Protein AF-A0A482TCU1-F1 (afdb_monomer_lite)

Foldseek 3Di:
DDEAEEPCEAADELEDAECEYEENEYHEHNEYHEVEYYYVEYHYHCEYHYNYYYYVYYHDHPYYYD

Secondary structure (DSSP, 8-state):
---EE-TT-EE-TT-EEES-EEES-EE-TT-EEES-EEES-EE-TT-EEES-EEES-EEPTT-EE-

Structure (mmCIF, N/CA/C/O backbone):
data_AF-A0A482TCU1-F1
#
_entry.id   AF-A0A482TCU1-F1
#
loop_
_atom_site.group_PDB
_atom_site.id
_atom_site.type_symbol
_atom_site.label_atom_id
_atom_site.label_alt_id
_atom_site.label_comp_id
_atom_site.label_asym_id
_atom_site.label_entity_id
_atom_site.label_seq_id
_atom_site.pdbx_PDB_ins_code
_atom_site.Cartn_x
_atom_site.Cartn_y
_atom_site.Cartn_z
_atom_site.occupancy
_atom_site.B_iso_or_equiv
_atom_site.auth_seq_id
_atom_site.auth_comp_id
_atom_site.auth_asym_id
_atom_site.auth_atom_id
_atom_site.pdbx_PDB_model_num
ATOM 1 N N . SER A 1 1 ? -0.104 14.031 6.849 1.00 56.16 1 SER A N 1
ATOM 2 C CA . SER A 1 1 ? -1.289 13.365 6.291 1.00 56.16 1 SER A CA 1
ATOM 3 C C . SER A 1 1 ? -1.787 12.378 7.326 1.00 56.16 1 SER A C 1
ATOM 5 O O . SER A 1 1 ? -0.960 11.696 7.920 1.00 56.16 1 SER A O 1
ATOM 7 N N . ASP A 1 2 ? -3.094 12.355 7.586 1.00 85.88 2 ASP A N 1
ATOM 8 C CA . ASP A 1 2 ? -3.713 11.359 8.467 1.00 85.88 2 ASP A CA 1
ATOM 9 C C . ASP A 1 2 ? -3.876 10.064 7.670 1.00 85.88 2 ASP A C 1
ATOM 11 O O . ASP A 1 2 ? -4.782 9.950 6.852 1.00 85.88 2 ASP A O 1
ATOM 15 N N . SER A 1 3 ? -2.947 9.128 7.839 1.00 96.38 3 SER A N 1
ATOM 16 C CA . SER A 1 3 ? -3.032 7.791 7.250 1.00 96.38 3 SER A CA 1
ATOM 17 C C . SER A 1 3 ? -2.835 6.757 8.349 1.00 96.38 3 SER A C 1
ATOM 19 O O . SER A 1 3 ? -2.000 6.942 9.237 1.00 96.38 3 SER A O 1
ATOM 21 N N . GLU A 1 4 ? -3.573 5.658 8.272 1.00 97.81 4 GLU A N 1
ATOM 22 C CA . GLU A 1 4 ? -3.515 4.569 9.242 1.00 97.81 4 GLU A CA 1
ATOM 23 C C . GLU A 1 4 ? -2.894 3.335 8.587 1.00 97.81 4 GLU A C 1
ATOM 25 O O . GLU A 1 4 ? -3.460 2.742 7.670 1.00 97.81 4 GLU A O 1
ATOM 30 N N . LEU A 1 5 ? -1.708 2.938 9.052 1.00 97.69 5 LEU A N 1
ATOM 31 C CA . LEU A 1 5 ? -1.071 1.694 8.627 1.00 97.69 5 LEU A CA 1
ATOM 32 C C . LEU A 1 5 ? -1.322 0.635 9.701 1.00 97.69 5 LEU A C 1
ATOM 34 O O . LEU A 1 5 ? -0.763 0.701 10.797 1.00 97.69 5 LEU A O 1
ATOM 38 N N . GLY A 1 6 ? -2.204 -0.307 9.388 1.00 96.62 6 GLY A N 1
ATOM 39 C CA . GLY A 1 6 ? -2.571 -1.424 10.245 1.00 96.62 6 GLY A CA 1
ATOM 40 C C . GLY A 1 6 ? -1.544 -2.558 10.236 1.00 96.62 6 GLY A C 1
ATOM 41 O O . GLY A 1 6 ? -0.367 -2.395 9.910 1.00 96.62 6 GLY A O 1
ATOM 42 N N . GLU A 1 7 ? -1.998 -3.751 10.613 1.00 96.81 7 GLU A N 1
ATOM 43 C CA . GLU A 1 7 ? -1.136 -4.928 10.713 1.00 96.81 7 GLU A CA 1
ATOM 44 C C . GLU A 1 7 ? -0.590 -5.371 9.351 1.00 96.81 7 GLU A C 1
ATOM 46 O O . GLU A 1 7 ? -1.301 -5.361 8.347 1.00 96.81 7 GLU A O 1
ATOM 51 N N . ASN A 1 8 ? 0.655 -5.861 9.338 1.00 97.88 8 ASN A N 1
ATOM 52 C CA . ASN A 1 8 ? 1.302 -6.457 8.163 1.00 97.88 8 ASN A CA 1
ATOM 53 C C . ASN A 1 8 ? 1.302 -5.541 6.927 1.00 97.88 8 ASN A C 1
ATOM 55 O O . ASN A 1 8 ? 1.083 -6.001 5.806 1.00 97.88 8 ASN A O 1
ATOM 59 N N . VAL A 1 9 ? 1.538 -4.246 7.142 1.00 98.50 9 VAL A N 1
ATOM 60 C CA . VAL A 1 9 ? 1.728 -3.271 6.069 1.00 98.50 9 VAL A CA 1
ATOM 61 C C . VAL A 1 9 ? 3.215 -3.047 5.821 1.00 98.50 9 VAL A C 1
ATOM 63 O O . VAL A 1 9 ? 3.980 -2.813 6.757 1.00 98.50 9 VAL A O 1
ATOM 66 N N . TYR A 1 10 ? 3.625 -3.094 4.556 1.00 98.38 10 TYR A N 1
ATOM 67 C CA . TYR A 1 10 ? 4.975 -2.731 4.134 1.00 98.38 10 TYR A CA 1
ATOM 68 C C . TYR A 1 10 ? 4.902 -1.734 2.984 1.00 98.38 10 TYR A C 1
ATOM 70 O O . TYR A 1 10 ? 4.301 -2.033 1.958 1.00 98.38 10 TYR A O 1
ATOM 78 N N . VAL A 1 11 ? 5.507 -0.559 3.158 1.00 98.19 11 VAL A N 1
ATOM 79 C CA . VAL A 1 11 ? 5.551 0.502 2.143 1.00 98.19 11 VAL A CA 1
ATOM 80 C C . VAL A 1 11 ? 7.006 0.758 1.779 1.00 98.19 11 VAL A C 1
ATOM 82 O O . VAL A 1 11 ? 7.810 1.102 2.647 1.00 98.19 11 VAL A O 1
ATOM 85 N N . MET A 1 12 ? 7.345 0.546 0.510 1.00 98.31 12 MET A N 1
ATOM 86 C CA . MET A 1 12 ? 8.691 0.764 -0.011 1.00 98.31 12 MET A CA 1
ATOM 87 C C . MET A 1 12 ? 8.983 2.249 -0.255 1.00 98.31 12 MET A C 1
ATOM 89 O O . MET A 1 12 ? 8.104 3.113 -0.197 1.00 98.31 12 MET A O 1
ATOM 93 N N . GLU A 1 13 ? 10.257 2.543 -0.504 1.00 97.69 13 GLU A N 1
ATOM 94 C CA . GLU A 1 13 ? 10.774 3.900 -0.657 1.00 97.69 13 GLU A CA 1
ATOM 95 C C . GLU A 1 13 ? 10.081 4.706 -1.765 1.00 97.69 13 GLU A C 1
ATOM 97 O O . GLU A 1 13 ? 9.495 4.168 -2.704 1.00 97.69 13 GLU A O 1
ATOM 102 N N . ASN A 1 14 ? 10.156 6.033 -1.640 1.00 98.00 14 ASN A N 1
ATOM 103 C CA . ASN A 1 14 ? 9.572 6.997 -2.578 1.00 98.00 14 ASN A CA 1
ATOM 104 C C . ASN A 1 14 ? 8.051 6.873 -2.782 1.00 98.00 14 ASN A C 1
ATOM 106 O O . ASN A 1 14 ? 7.520 7.452 -3.726 1.00 98.00 14 ASN A O 1
ATOM 110 N N . SER A 1 15 ? 7.347 6.158 -1.901 1.00 97.88 15 SER A N 1
ATOM 111 C CA . SER A 1 15 ? 5.887 6.067 -1.931 1.00 97.88 15 SER A CA 1
ATOM 112 C C . SER A 1 15 ? 5.238 7.070 -0.979 1.00 97.88 15 SER A C 1
ATOM 114 O O . SER A 1 15 ? 5.766 7.354 0.099 1.00 97.88 15 SER A O 1
ATOM 116 N N . ALA A 1 16 ? 4.071 7.585 -1.359 1.00 97.56 16 ALA A N 1
ATOM 117 C CA . ALA A 1 16 ? 3.274 8.507 -0.560 1.00 97.56 16 ALA A CA 1
ATOM 118 C C . ALA A 1 16 ? 1.902 7.896 -0.254 1.00 97.56 16 ALA A C 1
ATOM 120 O O . ALA A 1 16 ? 1.194 7.469 -1.162 1.00 97.56 16 ALA A O 1
ATOM 121 N N . VAL A 1 17 ? 1.523 7.880 1.027 1.00 97.75 17 VAL A N 1
ATOM 122 C CA . VAL A 1 17 ? 0.208 7.415 1.494 1.00 97.75 17 VAL A CA 1
ATOM 123 C C . VAL A 1 17 ? -0.454 8.537 2.283 1.00 97.75 17 VAL A C 1
ATOM 125 O O . VAL A 1 17 ? 0.025 8.920 3.356 1.00 97.75 17 VAL A O 1
ATOM 128 N N . GLU A 1 18 ? -1.555 9.081 1.773 1.00 98.00 18 GLU A N 1
ATOM 129 C CA . GLU A 1 18 ? -2.215 10.259 2.344 1.00 98.00 18 GLU A CA 1
ATOM 130 C C . GLU A 1 18 ? -3.721 10.029 2.518 1.00 98.00 18 GLU A C 1
ATOM 132 O O . GLU A 1 18 ? -4.392 9.592 1.588 1.00 98.00 18 GLU A O 1
ATOM 137 N N . GLY A 1 19 ? -4.277 10.312 3.701 1.00 97.62 19 GLY A N 1
ATOM 138 C CA . GLY A 1 19 ? -5.727 10.203 3.913 1.00 97.62 19 GLY A CA 1
ATOM 139 C C . GLY A 1 19 ? -6.257 8.774 3.789 1.00 97.62 19 GLY A C 1
ATOM 140 O O . GLY A 1 19 ? -7.407 8.598 3.412 1.00 97.62 19 GLY A O 1
ATOM 141 N N . SER A 1 20 ? -5.408 7.764 3.993 1.00 98.12 20 SER A N 1
ATOM 142 C CA . SER 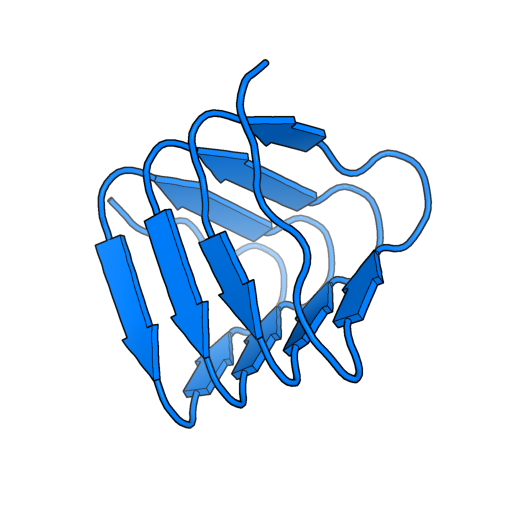A 1 20 ? -5.698 6.381 3.595 1.00 98.12 20 SER A CA 1
ATOM 143 C C . SER A 1 20 ? -5.488 5.389 4.733 1.00 98.12 20 SER A C 1
ATOM 145 O O . SER A 1 20 ? -4.629 5.599 5.594 1.00 98.12 20 SER A O 1
ATOM 147 N N . THR A 1 21 ? -6.217 4.277 4.690 1.00 98.50 21 THR A N 1
ATOM 148 C CA . THR A 1 21 ? -6.079 3.156 5.626 1.00 98.50 21 THR A CA 1
ATOM 149 C C . THR A 1 21 ? -5.570 1.930 4.883 1.00 98.50 21 THR A C 1
ATOM 151 O O . THR A 1 21 ? -6.143 1.524 3.876 1.00 98.50 21 THR A O 1
ATOM 154 N N . LEU A 1 22 ? -4.481 1.332 5.367 1.00 98.50 22 LEU A N 1
ATOM 155 C CA . LEU A 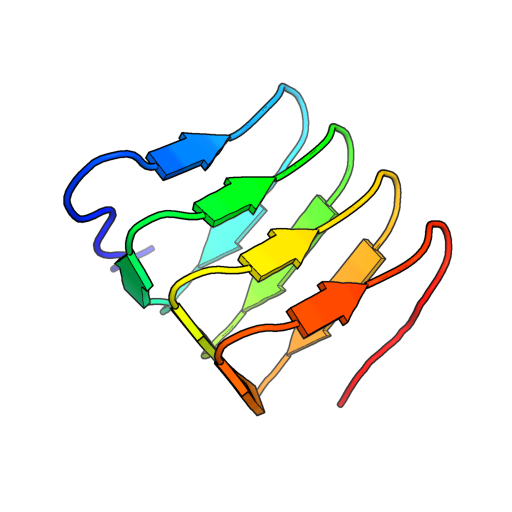1 22 ? -3.899 0.113 4.803 1.00 98.50 22 LEU A CA 1
ATOM 156 C C . LEU A 1 22 ? -3.905 -1.010 5.846 1.00 98.50 22 LEU A C 1
ATOM 158 O O . LEU A 1 22 ? -3.523 -0.795 6.992 1.00 98.50 22 LEU A O 1
ATOM 162 N N . GLU A 1 23 ? -4.247 -2.232 5.443 1.00 98.62 23 GLU A N 1
ATOM 163 C CA . GLU A 1 23 ? -4.134 -3.442 6.274 1.00 98.62 23 GLU A CA 1
ATOM 164 C C . GLU A 1 23 ? -3.651 -4.626 5.422 1.00 98.62 23 GLU A C 1
ATOM 166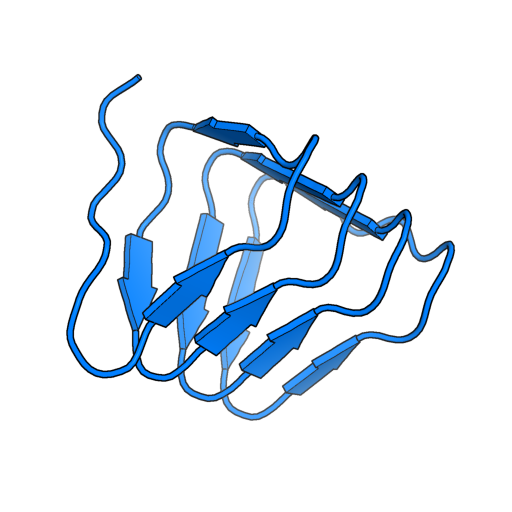 O O . GLU A 1 23 ? -4.130 -4.824 4.304 1.00 98.62 23 GLU A O 1
ATOM 171 N N . LYS A 1 24 ? -2.715 -5.443 5.926 1.00 98.62 24 LYS A N 1
ATOM 172 C CA . LYS A 1 24 ? -2.203 -6.651 5.242 1.00 98.62 24 LYS A CA 1
ATOM 173 C C . LYS A 1 24 ? -1.813 -6.376 3.786 1.00 98.62 24 LYS A C 1
ATOM 175 O O . LYS A 1 24 ? -2.221 -7.097 2.878 1.00 98.62 24 LYS A O 1
ATOM 180 N N . THR A 1 25 ? -1.090 -5.282 3.566 1.00 98.62 25 THR A N 1
ATOM 181 C CA . THR A 1 25 ? -0.843 -4.729 2.231 1.00 98.62 25 THR A CA 1
ATOM 182 C C . THR A 1 25 ? 0.639 -4.468 2.011 1.00 98.62 25 THR A C 1
ATOM 184 O O . THR A 1 25 ? 1.322 -3.941 2.888 1.00 98.62 25 THR A O 1
ATOM 187 N N . VAL A 1 26 ? 1.136 -4.814 0.825 1.00 98.62 26 VAL A N 1
ATOM 188 C CA . VAL A 1 26 ? 2.505 -4.497 0.396 1.00 98.62 26 VAL A CA 1
ATOM 189 C C . VAL A 1 26 ? 2.436 -3.475 -0.730 1.00 98.62 26 VAL A C 1
ATOM 191 O O . VAL A 1 26 ? 1.764 -3.711 -1.729 1.00 98.62 26 VAL A O 1
ATOM 194 N N . VAL A 1 27 ? 3.131 -2.355 -0.560 1.00 98.56 27 VAL A N 1
ATOM 195 C CA . VAL A 1 27 ? 3.224 -1.258 -1.525 1.00 98.56 27 VAL A CA 1
ATOM 196 C C . VAL A 1 27 ? 4.662 -1.151 -2.009 1.00 98.56 27 VAL A C 1
ATOM 198 O O . VAL A 1 27 ? 5.575 -0.949 -1.204 1.00 98.56 27 VAL A O 1
ATOM 201 N N . PHE A 1 28 ? 4.858 -1.306 -3.313 1.00 98.56 28 PHE A N 1
ATOM 202 C CA . PHE A 1 28 ? 6.157 -1.211 -3.972 1.00 98.56 28 PHE A CA 1
ATOM 203 C C . PHE A 1 28 ? 6.533 0.250 -4.240 1.00 98.56 28 PHE A C 1
ATOM 205 O O . PHE A 1 28 ? 5.722 1.161 -4.065 1.00 98.56 28 PHE A O 1
ATOM 212 N N . SER A 1 29 ? 7.798 0.477 -4.596 1.00 98.44 29 SER A N 1
ATOM 213 C CA . SER A 1 29 ? 8.392 1.813 -4.663 1.00 98.44 29 SER A CA 1
ATOM 214 C C . SER A 1 29 ? 7.679 2.743 -5.649 1.00 98.44 29 SER A C 1
ATOM 216 O O . SER A 1 29 ? 7.067 2.305 -6.622 1.00 98.44 29 SER A O 1
ATOM 218 N N . ASN A 1 30 ? 7.828 4.051 -5.429 1.00 98.19 30 ASN A N 1
ATOM 219 C CA . ASN A 1 30 ? 7.303 5.105 -6.309 1.00 98.19 30 ASN A CA 1
ATOM 220 C C . ASN A 1 30 ? 5.765 5.100 -6.468 1.00 98.19 30 ASN A C 1
ATOM 222 O O . ASN A 1 30 ? 5.253 5.527 -7.501 1.00 98.19 30 ASN A O 1
ATOM 226 N N . THR A 1 31 ? 5.021 4.636 -5.460 1.00 98.31 31 THR A N 1
ATOM 227 C CA . THR A 1 31 ? 3.549 4.562 -5.503 1.00 98.31 31 THR A CA 1
ATOM 228 C C . THR A 1 31 ? 2.898 5.773 -4.829 1.00 98.31 31 THR A C 1
ATOM 230 O O . THR A 1 31 ? 3.362 6.240 -3.788 1.00 98.31 31 THR A O 1
ATOM 233 N N . THR A 1 32 ? 1.779 6.259 -5.368 1.00 98.31 32 THR A N 1
ATOM 234 C CA . THR A 1 32 ? 0.924 7.260 -4.702 1.00 98.31 32 THR A CA 1
ATOM 235 C C . THR A 1 32 ? -0.427 6.649 -4.333 1.00 98.31 32 THR A C 1
ATOM 237 O O . THR A 1 32 ? -1.119 6.114 -5.193 1.00 98.31 32 THR A O 1
ATOM 240 N N . ILE A 1 33 ? -0.810 6.734 -3.056 1.00 98.12 33 ILE A N 1
ATOM 241 C CA . ILE A 1 33 ? -2.109 6.283 -2.536 1.00 98.12 33 ILE A CA 1
ATOM 242 C C . ILE A 1 33 ? -2.769 7.445 -1.791 1.00 98.12 33 ILE A C 1
ATOM 244 O O . ILE A 1 33 ? -2.193 7.978 -0.836 1.00 98.12 33 ILE A O 1
ATOM 248 N N . ARG A 1 34 ? -3.973 7.840 -2.214 1.00 98.19 34 ARG A N 1
ATOM 249 C CA . ARG A 1 34 ? -4.724 8.953 -1.619 1.00 98.19 34 ARG A CA 1
ATOM 250 C C . ARG A 1 34 ? -6.175 8.598 -1.346 1.00 98.19 34 ARG A C 1
ATOM 252 O O . ARG A 1 34 ? -6.854 8.073 -2.219 1.00 98.19 34 ARG A O 1
ATOM 259 N N . ASN A 1 35 ? -6.673 8.982 -0.173 1.00 97.81 35 ASN A N 1
ATOM 260 C CA . ASN A 1 35 ? -8.086 8.845 0.194 1.00 97.81 35 ASN A CA 1
ATOM 261 C C . ASN A 1 35 ? -8.648 7.434 -0.085 1.00 97.81 35 ASN A C 1
ATOM 263 O O . ASN A 1 35 ? -9.714 7.305 -0.684 1.00 97.81 35 ASN A O 1
ATOM 267 N N . ALA A 1 36 ? -7.898 6.390 0.278 1.00 97.69 36 ALA A N 1
ATOM 268 C CA . ALA A 1 36 ? -8.196 5.005 -0.082 1.00 97.69 36 ALA A CA 1
ATOM 269 C C . ALA A 1 36 ? -8.231 4.070 1.139 1.00 97.69 36 ALA A C 1
ATOM 271 O O . ALA A 1 36 ? -7.489 4.271 2.104 1.00 97.69 36 ALA A O 1
ATOM 272 N N . ASP A 1 37 ? -9.033 3.007 1.069 1.00 98.31 37 ASP A N 1
ATOM 273 C CA . ASP A 1 37 ? -9.015 1.887 2.021 1.00 98.31 37 ASP A CA 1
ATOM 274 C C . ASP A 1 37 ? -8.523 0.614 1.311 1.00 98.31 37 ASP A C 1
ATOM 276 O O . ASP A 1 37 ? -9.198 0.061 0.439 1.00 98.31 37 ASP A O 1
ATOM 280 N N . ILE A 1 38 ? -7.313 0.154 1.643 1.00 98.19 38 ILE A N 1
ATOM 281 C CA . ILE A 1 38 ? -6.642 -0.954 0.951 1.00 98.19 38 ILE A CA 1
ATOM 282 C C . ILE A 1 38 ? -6.369 -2.111 1.915 1.00 98.19 38 ILE A C 1
ATOM 284 O O . ILE A 1 38 ? -5.627 -1.974 2.889 1.00 98.19 38 ILE A O 1
ATOM 288 N N . ARG A 1 39 ? -6.925 -3.295 1.619 1.00 98.38 39 ARG A N 1
ATOM 289 C CA . ARG A 1 39 ? -6.848 -4.468 2.507 1.00 98.38 39 ARG A CA 1
ATOM 290 C C . ARG A 1 39 ? -6.474 -5.758 1.788 1.00 98.38 39 ARG A C 1
ATOM 292 O O . ARG A 1 39 ? -7.148 -6.156 0.845 1.00 98.38 39 ARG A O 1
ATOM 299 N N . ASN A 1 40 ? -5.514 -6.518 2.312 1.00 98.44 40 ASN A N 1
ATOM 300 C CA . ASN A 1 40 ? -5.102 -7.806 1.725 1.00 98.44 40 ASN A CA 1
ATOM 301 C C . ASN A 1 40 ? -4.666 -7.661 0.252 1.00 98.44 40 ASN A C 1
ATOM 303 O O . ASN A 1 40 ? -5.064 -8.462 -0.594 1.00 98.44 40 ASN A O 1
ATOM 307 N N . THR A 1 41 ? -3.911 -6.608 -0.062 1.00 98.50 41 THR A N 1
ATOM 308 C CA . THR A 1 41 ? -3.606 -6.213 -1.444 1.00 98.50 41 THR A CA 1
ATOM 309 C C . THR A 1 41 ? -2.103 -6.082 -1.669 1.00 98.50 41 THR A C 1
ATOM 311 O O . THR A 1 41 ? -1.344 -5.749 -0.761 1.00 98.50 41 THR A O 1
ATOM 314 N N . ILE A 1 42 ? -1.660 -6.328 -2.8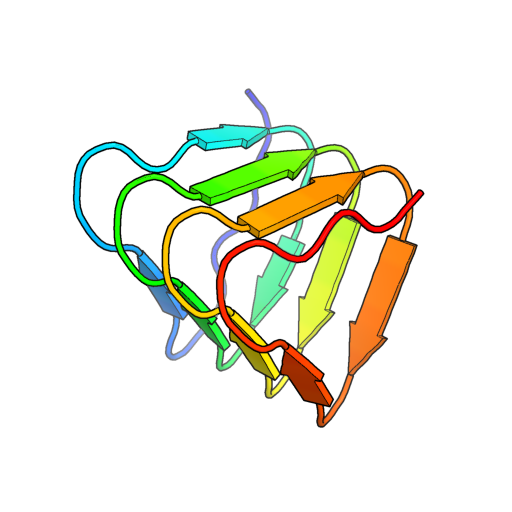99 1.00 98.50 42 ILE A N 1
ATOM 315 C CA . ILE A 1 42 ? -0.319 -5.955 -3.359 1.00 98.50 42 ILE A CA 1
ATOM 316 C C . ILE A 1 42 ? -0.473 -4.832 -4.382 1.00 98.50 42 ILE A C 1
ATOM 318 O O . ILE A 1 42 ? -1.222 -4.976 -5.351 1.00 98.50 42 ILE A O 1
ATOM 322 N N . VAL A 1 43 ? 0.226 -3.725 -4.145 1.00 98.31 43 VAL A N 1
ATOM 323 C CA . VAL A 1 43 ? 0.313 -2.576 -5.046 1.00 98.31 43 VAL A CA 1
ATOM 324 C C . VAL A 1 43 ? 1.732 -2.536 -5.596 1.00 98.31 43 VAL A C 1
ATOM 326 O O . VAL A 1 43 ? 2.679 -2.351 -4.830 1.00 98.31 43 VAL A O 1
ATOM 329 N N . ASP A 1 44 ? 1.872 -2.784 -6.892 1.00 98.06 44 ASP A N 1
ATOM 330 C CA . ASP A 1 44 ? 3.165 -2.840 -7.574 1.00 98.06 44 ASP A CA 1
ATOM 331 C C . ASP A 1 44 ? 3.706 -1.432 -7.893 1.00 98.06 44 ASP A C 1
ATOM 333 O O . ASP A 1 44 ? 3.025 -0.424 -7.687 1.00 98.06 44 ASP A O 1
ATOM 337 N N . GLU A 1 45 ? 4.951 -1.360 -8.354 1.00 98.00 45 GLU A N 1
ATOM 338 C CA . GLU A 1 45 ? 5.697 -0.112 -8.529 1.00 98.00 45 GLU A CA 1
ATOM 339 C C . GLU A 1 45 ? 5.015 0.901 -9.462 1.00 98.00 45 GLU A C 1
ATOM 341 O O . GLU A 1 45 ? 4.280 0.547 -10.386 1.00 98.00 45 GLU A O 1
ATOM 346 N N . GLU A 1 46 ? 5.280 2.189 -9.225 1.00 97.62 46 GLU A N 1
ATOM 347 C CA . GLU A 1 46 ? 4.796 3.290 -10.076 1.00 97.62 46 GLU A CA 1
ATOM 348 C C . GLU A 1 46 ? 3.268 3.301 -10.285 1.00 97.62 46 GLU A C 1
ATOM 350 O O . GLU A 1 46 ? 2.768 3.673 -11.349 1.00 97.62 46 GLU A O 1
ATOM 355 N N . THR A 1 47 ? 2.512 2.888 -9.267 1.00 98.19 47 THR A N 1
ATOM 356 C CA . THR A 1 47 ? 1.044 2.863 -9.302 1.00 98.19 47 THR A CA 1
ATOM 357 C C . THR A 1 47 ? 0.448 4.120 -8.657 1.00 98.19 47 THR A C 1
ATOM 359 O O . THR A 1 47 ? 0.985 4.658 -7.684 1.00 98.19 47 THR A O 1
ATOM 362 N N . HIS A 1 48 ? -0.700 4.578 -9.166 1.00 98.31 48 HIS A N 1
ATOM 363 C CA . HIS A 1 48 ? -1.519 5.622 -8.537 1.00 98.31 48 HIS A CA 1
ATOM 364 C C . HIS A 1 48 ? -2.903 5.080 -8.175 1.00 98.31 48 HIS A C 1
ATOM 366 O O . HIS A 1 48 ? -3.609 4.544 -9.033 1.00 98.31 48 HIS A O 1
ATOM 372 N N . VAL A 1 49 ? -3.284 5.225 -6.905 1.00 98.00 49 VAL A N 1
ATOM 373 C CA . VAL A 1 49 ? -4.608 4.869 -6.376 1.00 98.00 49 VAL A CA 1
ATOM 374 C C . VAL A 1 49 ? -5.197 6.079 -5.669 1.00 98.00 49 VAL A C 1
ATOM 376 O O . VAL A 1 49 ? -4.591 6.609 -4.736 1.00 98.00 49 VAL A O 1
ATOM 379 N N . GLU A 1 50 ? -6.393 6.495 -6.069 1.00 98.25 50 GLU A N 1
ATOM 380 C CA . GLU A 1 50 ? -7.066 7.636 -5.462 1.00 98.25 50 GLU A CA 1
ATOM 381 C C . GLU A 1 50 ? -8.575 7.405 -5.333 1.00 98.25 50 GLU A C 1
ATOM 383 O O . GLU A 1 50 ? -9.205 6.937 -6.269 1.00 98.25 50 GLU A O 1
ATOM 388 N N . ASN A 1 51 ? -9.157 7.736 -4.173 1.00 97.75 51 ASN A N 1
ATOM 389 C CA . ASN A 1 51 ? -10.605 7.665 -3.903 1.00 97.75 51 ASN A CA 1
ATOM 390 C C . ASN A 1 51 ? -11.243 6.268 -4.095 1.00 97.75 51 ASN A C 1
ATOM 392 O O . ASN A 1 51 ? -12.390 6.160 -4.535 1.00 97.75 51 ASN A O 1
ATOM 396 N N . LEU A 1 52 ? -10.521 5.196 -3.750 1.00 96.75 52 LEU A N 1
ATOM 397 C CA . LEU A 1 52 ? -10.954 3.814 -3.984 1.00 96.75 52 LEU A CA 1
ATOM 398 C C . LEU A 1 52 ? -10.800 2.909 -2.760 1.00 96.75 52 LEU A C 1
ATOM 400 O O . LEU A 1 52 ? -9.818 2.995 -2.024 1.00 96.75 52 LEU A O 1
ATOM 404 N N . ASP A 1 53 ? -11.723 1.952 -2.645 1.00 95.75 53 ASP A N 1
ATOM 405 C CA . ASP A 1 53 ? -11.662 0.860 -1.672 1.00 95.75 53 ASP A CA 1
ATOM 406 C C . ASP A 1 53 ? -11.290 -0.447 -2.383 1.00 95.75 53 ASP A C 1
ATOM 408 O O . ASP A 1 53 ? -12.024 -0.938 -3.248 1.00 95.75 53 ASP A O 1
ATOM 412 N N . LEU A 1 54 ? -10.151 -1.038 -2.019 1.00 96.75 54 LEU A N 1
ATOM 413 C CA . LEU A 1 54 ? -9.607 -2.231 -2.666 1.00 96.75 54 LEU A CA 1
ATOM 414 C C . LEU A 1 54 ? -9.366 -3.341 -1.651 1.00 96.75 54 LEU A C 1
ATOM 416 O O . LEU A 1 54 ? -8.684 -3.158 -0.644 1.00 96.75 54 LEU A O 1
ATOM 420 N N . SER A 1 55 ? -9.871 -4.540 -1.949 1.00 97.62 55 SER A N 1
ATOM 421 C CA . SER A 1 55 ? -9.623 -5.708 -1.110 1.00 97.62 55 SER A CA 1
ATOM 422 C C . SER A 1 55 ? -9.306 -6.965 -1.906 1.00 97.62 55 SER A C 1
ATOM 424 O O . SER A 1 55 ? -9.938 -7.230 -2.927 1.00 97.62 55 SER A O 1
ATOM 426 N N . ASN A 1 56 ? -8.359 -7.764 -1.402 1.00 98.00 56 ASN A N 1
ATOM 427 C CA . ASN A 1 56 ? -7.944 -9.036 -2.009 1.00 98.00 56 ASN A CA 1
ATOM 428 C C . ASN A 1 56 ? -7.471 -8.875 -3.466 1.00 98.00 56 ASN A C 1
ATOM 430 O O . ASN A 1 56 ? -7.805 -9.693 -4.326 1.00 98.00 56 ASN A O 1
ATOM 434 N N . ALA A 1 5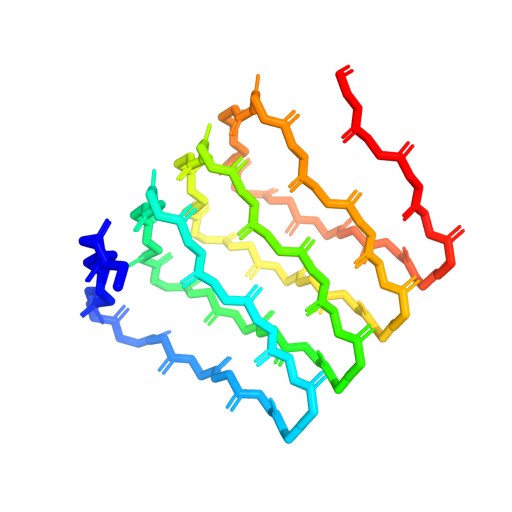7 ? -6.730 -7.799 -3.748 1.00 97.44 57 ALA A N 1
ATOM 435 C CA . ALA A 1 57 ? -6.324 -7.425 -5.097 1.00 97.44 57 ALA A CA 1
ATOM 436 C C . ALA A 1 57 ? -4.809 -7.559 -5.324 1.00 97.44 57 ALA A C 1
ATOM 438 O O . ALA A 1 57 ? -3.997 -7.499 -4.401 1.00 97.44 57 ALA A O 1
ATOM 439 N N . LEU A 1 58 ? -4.435 -7.694 -6.593 1.00 97.81 58 LEU A N 1
ATOM 440 C CA . LEU A 1 58 ? -3.077 -7.482 -7.086 1.00 97.81 58 LEU A CA 1
ATOM 441 C C . LEU A 1 58 ? -3.165 -6.406 -8.167 1.00 97.81 58 LEU A C 1
ATOM 443 O O . LEU A 1 58 ? -3.789 -6.637 -9.204 1.00 97.81 58 LEU A O 1
ATOM 447 N N . ILE A 1 59 ? -2.579 -5.240 -7.910 1.00 96.81 59 ILE A N 1
ATOM 448 C CA . ILE A 1 59 ? -2.542 -4.119 -8.852 1.00 96.81 59 ILE A CA 1
ATOM 449 C C . ILE A 1 59 ? -1.171 -4.128 -9.517 1.00 96.81 59 ILE A C 1
ATOM 451 O O . ILE A 1 59 ? -0.164 -4.055 -8.821 1.00 96.81 59 ILE A O 1
ATOM 455 N N . GLY A 1 60 ? -1.140 -4.262 -10.843 1.00 95.94 60 GLY A N 1
ATOM 456 C CA . GLY A 1 60 ? 0.109 -4.303 -11.605 1.00 95.94 60 GLY A CA 1
ATOM 457 C C . GLY A 1 60 ? 0.730 -2.922 -11.810 1.00 95.94 60 GLY A C 1
ATOM 458 O O . GLY A 1 60 ? 0.027 -1.912 -11.755 1.00 95.94 60 GLY A O 1
ATOM 459 N N . ALA A 1 61 ? 2.032 -2.903 -12.097 1.00 94.44 61 ALA A N 1
ATOM 460 C CA . ALA A 1 61 ? 2.813 -1.681 -12.261 1.00 94.44 61 ALA A CA 1
ATOM 461 C C . ALA A 1 61 ? 2.259 -0.734 -13.341 1.00 94.44 61 ALA A C 1
ATOM 463 O O . ALA A 1 61 ? 1.608 -1.167 -14.299 1.00 94.44 61 ALA A O 1
ATOM 464 N N . HIS A 1 62 ? 2.553 0.562 -13.194 1.00 95.75 62 HIS A N 1
ATOM 465 C CA . HIS A 1 62 ? 2.110 1.644 -14.088 1.00 95.75 62 HIS A CA 1
ATOM 466 C C . HIS A 1 62 ? 0.582 1.746 -14.262 1.00 95.75 62 HIS A C 1
ATOM 468 O O . HIS A 1 62 ? 0.090 2.241 -15.282 1.00 95.75 62 HIS A O 1
ATOM 474 N N . SER A 1 63 ? -0.183 1.258 -13.284 1.00 95.62 63 SER A N 1
ATOM 475 C CA . SER A 1 63 ? -1.640 1.383 -13.277 1.00 95.62 63 SER A CA 1
ATOM 476 C C . SER A 1 63 ? -2.074 2.700 -12.642 1.00 95.62 63 SER A C 1
ATOM 478 O O . SER A 1 63 ? -1.464 3.187 -11.690 1.00 95.62 63 SER A O 1
ATOM 480 N N . HIS A 1 64 ? -3.180 3.247 -13.142 1.00 96.94 64 HIS A N 1
ATOM 481 C CA . HIS A 1 64 ? -3.815 4.446 -12.604 1.00 96.94 64 HIS A CA 1
ATOM 482 C C . HIS A 1 64 ? 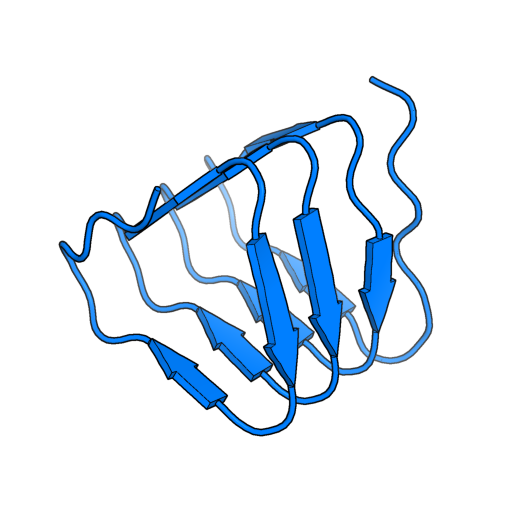-5.288 4.153 -12.341 1.00 96.94 64 HIS A C 1
ATOM 484 O O . HIS A 1 64 ? -6.009 3.784 -13.272 1.00 96.94 64 HIS A O 1
ATOM 490 N N . LEU A 1 65 ? -5.712 4.270 -11.084 1.00 95.44 65 LEU A N 1
ATOM 491 C CA . LEU A 1 65 ? -7.066 3.956 -10.631 1.00 95.44 65 LEU A CA 1
ATOM 492 C C . LEU A 1 65 ? -7.663 5.171 -9.895 1.00 95.44 65 LEU A C 1
ATOM 494 O O . LEU A 1 65 ? -7.059 5.657 -8.936 1.00 95.44 65 LEU A O 1
ATOM 498 N N . GLU A 1 66 ? -8.840 5.622 -10.347 1.00 90.62 66 GLU A N 1
ATOM 499 C CA . GLU A 1 66 ? -9.655 6.727 -9.799 1.00 90.62 66 GLU A CA 1
ATOM 500 C C . GLU A 1 66 ? -11.140 6.342 -9.716 1.00 90.62 66 GLU A C 1
ATOM 502 O O . GLU A 1 66 ? -11.574 5.497 -10.542 1.00 90.62 66 GLU A O 1
#

InterPro domains:
  IPR011004 Trimeric LpxA-like superfamily [SSF51161] (3-64)

pLDDT: mean 96.81, std 5.39, range [56.16, 98.62]

Organism: NCBI:txid60847

Sequence (66 aa):
SDSELGENVYVMENSAVEGSTLEKTVVFSNTTIRNADIRNTIVDEETHVENLDLSNALIGAHSHLE

Radius of gyration: 9.95 Å; chains: 1; bounding box: 22×22×25 Å